Protein AF-A0A6I9YE43-F1 (afdb_monomer_lite)

Secondary structure (DSSP, 8-state):
--TTTTT-SSSHHHHHHHHHHHHHHHHHSTT---------------HHHHHHHHHHHHHHH-HHHHHHHHHHTGGGGG-

Radius of gyration: 16.35 Å; chains: 1; bounding box: 38×32×37 Å

Organism: NCBI:txid35019

pLDDT: mean 86.98, std 6.61, range [63.62, 94.12]

InterPro domains:
  IPR044294 Lipase-like [PTHR12482] (1-66)

Foldseek 3Di:
DPPVLVVDPPCSVVVVVVVCVVCVVQVPDPPHDDDDDDDDPPDPPDPVVVVVVVVVVVCVVDPVNVVVCCVPPVVVVVD

Structure (mmCIF, N/CA/C/O backbone):
data_AF-A0A6I9YE43-F1
#
_entry.id   AF-A0A6I9YE43-F1
#
loop_
_atom_site.group_PDB
_atom_site.id
_atom_site.type_symbol
_atom_site.label_atom_id
_atom_site.label_alt_id
_atom_site.label_comp_id
_atom_site.label_asym_id
_atom_site.label_entity_id
_atom_site.label_seq_id
_atom_site.pdbx_PDB_ins_code
_atom_site.Cartn_x
_atom_site.Cartn_y
_atom_site.Cartn_z
_atom_site.occupancy
_atom_site.B_iso_or_equiv
_atom_site.auth_seq_id
_atom_site.auth_comp_id
_atom_site.auth_asym_id
_atom_site.auth_atom_id
_atom_site.pdbx_PDB_model_num
ATOM 1 N N . MET A 1 1 ? 5.090 9.256 6.056 1.00 73.94 1 MET A N 1
ATOM 2 C CA . MET A 1 1 ? 4.620 9.345 4.654 1.00 73.94 1 MET A CA 1
ATOM 3 C C . MET A 1 1 ? 5.773 9.073 3.697 1.00 73.94 1 MET A C 1
ATOM 5 O O . MET A 1 1 ? 6.913 9.339 4.069 1.00 73.94 1 MET A O 1
ATOM 9 N N . CYS A 1 2 ? 5.503 8.507 2.515 1.00 82.62 2 CYS A N 1
ATOM 10 C CA . CYS A 1 2 ? 6.524 8.238 1.495 1.00 82.62 2 CYS A CA 1
ATOM 11 C C . CYS A 1 2 ? 7.164 9.556 1.028 1.00 82.62 2 CYS A C 1
ATOM 13 O O . CYS A 1 2 ? 6.473 10.423 0.500 1.00 82.62 2 CYS A O 1
ATOM 15 N N . LYS A 1 3 ? 8.480 9.724 1.232 1.00 87.94 3 LYS A N 1
ATOM 16 C CA . LYS A 1 3 ? 9.180 10.981 0.904 1.00 87.94 3 LYS A CA 1
ATOM 17 C C . LYS A 1 3 ? 9.187 11.279 -0.597 1.00 87.94 3 LYS A C 1
ATOM 19 O O . LYS A 1 3 ? 9.142 12.445 -0.969 1.00 87.94 3 LYS A O 1
ATOM 24 N N . SER A 1 4 ? 9.245 10.247 -1.439 1.00 86.75 4 SER A N 1
ATOM 25 C CA . SER A 1 4 ? 9.222 10.402 -2.898 1.00 86.75 4 SER A CA 1
ATOM 26 C C . SER A 1 4 ? 7.863 10.900 -3.385 1.00 86.75 4 SER A C 1
ATOM 28 O O . SER A 1 4 ? 7.817 11.838 -4.171 1.00 86.75 4 SER A O 1
ATOM 30 N N . ALA A 1 5 ? 6.769 10.361 -2.834 1.00 87.94 5 ALA A N 1
ATOM 31 C CA . ALA A 1 5 ? 5.413 10.790 -3.174 1.00 87.94 5 ALA A CA 1
ATOM 32 C C . ALA A 1 5 ? 5.157 12.268 -2.829 1.00 87.94 5 ALA A C 1
ATOM 34 O O . ALA A 1 5 ? 4.468 12.952 -3.568 1.00 87.94 5 ALA A O 1
ATOM 35 N N . LEU A 1 6 ? 5.764 12.793 -1.756 1.00 87.75 6 LEU A N 1
ATOM 36 C CA . LEU A 1 6 ? 5.644 14.216 -1.396 1.00 87.75 6 LEU A CA 1
ATOM 37 C C . LEU A 1 6 ? 6.293 15.168 -2.414 1.00 87.75 6 LEU A C 1
ATOM 39 O O . LEU A 1 6 ? 5.969 16.351 -2.435 1.00 87.75 6 LEU A O 1
ATOM 43 N N . LYS A 1 7 ? 7.250 14.679 -3.210 1.00 91.75 7 LYS A N 1
ATOM 44 C CA . LYS A 1 7 ? 7.949 15.475 -4.229 1.00 91.75 7 LYS A CA 1
ATOM 45 C C . LYS A 1 7 ? 7.326 15.327 -5.615 1.00 91.75 7 LYS A C 1
ATOM 47 O O . LYS A 1 7 ? 7.591 16.162 -6.478 1.00 91.75 7 LYS A O 1
ATOM 52 N N . ASP A 1 8 ? 6.538 14.279 -5.829 1.00 92.69 8 ASP A N 1
ATOM 53 C CA . ASP A 1 8 ? 5.863 14.034 -7.095 1.00 92.69 8 ASP A CA 1
ATOM 54 C C . ASP A 1 8 ? 4.582 14.871 -7.195 1.00 92.69 8 ASP A C 1
ATOM 56 O O . ASP A 1 8 ? 3.695 14.797 -6.347 1.00 92.69 8 ASP A O 1
ATOM 60 N N . ARG A 1 9 ? 4.486 15.673 -8.257 1.00 92.50 9 ARG A N 1
ATOM 61 C CA . ARG A 1 9 ? 3.328 16.532 -8.528 1.00 92.50 9 ARG A CA 1
ATOM 62 C C . ARG A 1 9 ? 2.203 15.812 -9.265 1.00 92.50 9 ARG A C 1
ATOM 64 O O . ARG A 1 9 ? 1.100 16.344 -9.297 1.00 92.50 9 ARG A O 1
ATOM 71 N N . HIS A 1 10 ? 2.475 14.660 -9.873 1.00 91.69 10 HIS A N 1
ATOM 72 C CA . HIS A 1 10 ? 1.509 13.954 -10.708 1.00 91.69 10 HIS A CA 1
ATOM 73 C C . HIS A 1 10 ? 0.820 12.829 -9.936 1.00 91.69 10 HIS A C 1
ATOM 75 O O . HIS A 1 10 ? -0.381 12.902 -9.695 1.00 91.69 10 HIS A O 1
ATOM 81 N N . THR A 1 11 ? 1.573 11.826 -9.471 1.00 90.88 11 THR A N 1
ATOM 82 C CA . THR A 1 11 ? 0.991 10.680 -8.744 1.00 90.88 11 THR A CA 1
ATOM 83 C C . THR A 1 11 ? 0.996 10.873 -7.225 1.00 90.88 11 THR A C 1
ATOM 85 O O . THR A 1 11 ? 0.231 10.231 -6.506 1.00 90.88 11 THR A O 1
ATOM 88 N N . GLY A 1 12 ? 1.802 11.812 -6.719 1.00 93.38 12 GLY A N 1
ATOM 89 C CA . GLY A 1 12 ? 1.892 12.151 -5.297 1.00 93.38 12 GLY A CA 1
ATOM 90 C C . GLY A 1 12 ? 0.566 12.567 -4.641 1.00 93.38 12 GLY A C 1
ATOM 91 O O . GLY A 1 12 ? 0.265 12.065 -3.550 1.00 93.38 12 GLY A O 1
ATOM 92 N N . PRO A 1 13 ? -0.258 13.429 -5.274 1.00 94.12 13 PRO A N 1
ATOM 93 C CA . PRO A 1 13 ? -1.592 13.754 -4.769 1.00 94.12 13 PRO A CA 1
ATOM 94 C C . PRO A 1 13 ? -2.501 12.523 -4.664 1.00 94.12 13 PRO A C 1
ATOM 96 O O . PRO A 1 13 ? -3.096 12.311 -3.610 1.00 94.12 13 PRO A O 1
ATOM 99 N N . VAL A 1 14 ? -2.518 11.664 -5.691 1.00 93.31 14 VAL A N 1
ATOM 100 C CA . VAL A 1 14 ? -3.313 10.420 -5.719 1.00 93.31 14 VAL A CA 1
ATOM 101 C C . VAL A 1 14 ? -2.880 9.466 -4.602 1.00 93.31 14 VAL A C 1
ATOM 103 O O . VAL A 1 14 ? -3.710 8.957 -3.852 1.00 93.31 14 VAL A O 1
ATOM 106 N N . TYR A 1 15 ? -1.570 9.272 -4.417 1.00 91.25 15 TYR A N 1
ATOM 107 C CA . TYR A 1 15 ? -1.034 8.477 -3.309 1.00 91.25 15 TYR A CA 1
ATOM 108 C C . TYR A 1 15 ? -1.455 9.040 -1.942 1.00 91.25 15 TYR A C 1
ATOM 110 O O . TYR A 1 15 ? -1.778 8.288 -1.020 1.00 91.25 15 TYR A O 1
ATOM 118 N N . THR A 1 16 ? -1.436 10.366 -1.794 1.00 91.94 16 THR A N 1
ATOM 119 C CA . THR A 1 16 ? -1.804 11.035 -0.541 1.00 91.94 16 THR A CA 1
ATOM 120 C C . THR A 1 16 ? -3.288 10.859 -0.237 1.00 91.94 16 THR A C 1
ATOM 122 O O . THR A 1 16 ? -3.631 10.518 0.893 1.00 91.94 16 THR A O 1
ATOM 125 N N . GLU A 1 17 ? -4.150 11.028 -1.238 1.00 93.12 17 GLU A N 1
ATOM 126 C CA . GLU A 1 17 ? -5.586 10.770 -1.134 1.00 93.12 17 GLU A CA 1
ATOM 127 C C . GLU A 1 17 ? -5.865 9.312 -0.747 1.00 93.12 17 GLU A C 1
ATOM 129 O O . GLU A 1 17 ? -6.568 9.065 0.232 1.00 93.12 17 GLU A O 1
ATOM 134 N N . MET A 1 18 ? -5.239 8.348 -1.431 1.00 91.06 18 MET A N 1
ATOM 135 C CA . MET A 1 18 ? -5.369 6.921 -1.122 1.00 91.06 18 MET A CA 1
ATOM 136 C C . MET A 1 18 ? -4.992 6.620 0.335 1.00 91.06 18 MET A C 1
ATOM 138 O O . MET A 1 18 ? -5.755 5.978 1.054 1.00 91.06 18 MET A O 1
ATOM 142 N N . ILE A 1 19 ? -3.832 7.096 0.802 1.00 90.50 19 ILE A N 1
ATOM 143 C CA . ILE A 1 19 ? -3.403 6.876 2.191 1.00 90.50 19 ILE A CA 1
ATOM 144 C C . ILE A 1 19 ? -4.361 7.538 3.182 1.00 90.50 19 ILE A C 1
ATOM 146 O O . ILE A 1 19 ? -4.668 6.938 4.211 1.00 90.50 19 ILE A O 1
ATOM 150 N N . ASN A 1 20 ? -4.839 8.748 2.890 1.00 90.62 20 ASN A N 1
ATOM 151 C CA . ASN A 1 20 ? -5.802 9.423 3.751 1.00 90.62 20 ASN A CA 1
ATOM 152 C C . ASN A 1 20 ? -7.101 8.624 3.855 1.00 90.62 20 ASN A C 1
ATOM 154 O O . ASN A 1 20 ? -7.542 8.375 4.972 1.00 90.62 20 ASN A O 1
ATOM 158 N N . ASN A 1 21 ? -7.653 8.148 2.737 1.00 89.56 21 ASN A N 1
ATOM 159 C CA . ASN A 1 21 ? -8.870 7.332 2.719 1.00 89.56 21 ASN A CA 1
ATOM 160 C C . ASN A 1 21 ? -8.712 6.010 3.489 1.00 89.56 21 ASN A C 1
ATOM 162 O O . ASN A 1 21 ? -9.667 5.544 4.104 1.00 89.56 21 ASN A O 1
ATOM 166 N N . LEU A 1 22 ? -7.509 5.428 3.511 1.00 86.88 22 LEU A N 1
ATOM 167 C CA . LEU A 1 22 ? -7.223 4.220 4.290 1.00 86.88 22 LEU A CA 1
ATOM 168 C C . LEU A 1 22 ? -7.058 4.497 5.791 1.00 86.88 22 LEU A C 1
ATOM 170 O O . LEU A 1 22 ? -7.511 3.709 6.617 1.00 86.88 22 LEU A O 1
ATOM 174 N N . LEU A 1 23 ? -6.377 5.584 6.164 1.00 88.88 23 LEU A N 1
ATOM 175 C CA . LEU A 1 23 ? -6.011 5.844 7.561 1.00 88.88 23 LEU A CA 1
ATOM 176 C C . LEU A 1 23 ? -7.069 6.634 8.333 1.00 88.88 23 LEU A C 1
ATOM 178 O O . LEU A 1 23 ? -7.194 6.427 9.538 1.00 88.88 23 LEU A O 1
ATOM 182 N N . GLN A 1 24 ? -7.825 7.522 7.679 1.00 89.75 24 GLN A N 1
ATOM 183 C CA . GLN A 1 24 ? -8.859 8.336 8.332 1.00 89.75 24 GLN A CA 1
ATOM 184 C C . GLN A 1 24 ? -9.868 7.498 9.132 1.00 89.75 24 GLN A C 1
ATOM 186 O O . GLN A 1 24 ? -10.068 7.820 10.304 1.00 89.75 24 GLN A O 1
ATOM 191 N N . PRO A 1 25 ? -10.457 6.415 8.582 1.00 89.19 25 PRO A N 1
ATOM 192 C CA . PRO A 1 25 ? -11.412 5.591 9.322 1.00 89.19 25 PRO A CA 1
ATOM 193 C C . PRO A 1 25 ? -10.790 4.931 10.554 1.00 89.19 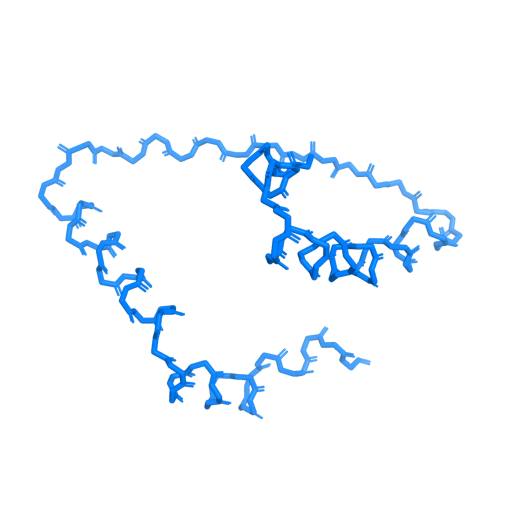25 PRO A C 1
ATOM 195 O O . PRO A 1 25 ? -11.429 4.831 11.597 1.00 89.19 25 PRO A O 1
ATOM 198 N N . VAL A 1 26 ? -9.522 4.522 10.450 1.00 86.81 26 VAL A N 1
ATOM 199 C CA . VAL A 1 26 ? -8.784 3.888 11.549 1.00 86.81 26 VAL A CA 1
ATOM 200 C C . VAL A 1 26 ? -8.503 4.897 12.662 1.00 86.81 26 VAL A C 1
ATOM 202 O O . VAL A 1 26 ? -8.722 4.602 13.829 1.00 86.81 26 VAL A O 1
ATOM 205 N N . VAL A 1 27 ? -8.061 6.107 12.310 1.00 89.06 27 VAL A N 1
ATOM 206 C CA . VAL A 1 27 ? -7.782 7.181 13.280 1.00 89.06 27 VAL A CA 1
ATOM 207 C C . VAL A 1 27 ? -9.065 7.718 13.922 1.00 89.06 27 VAL A C 1
ATOM 209 O O . VAL A 1 27 ? -9.048 8.106 15.085 1.00 89.06 27 VAL A O 1
ATOM 212 N N . GLY A 1 28 ? -10.172 7.750 13.177 1.00 88.31 28 GLY A N 1
ATOM 213 C CA . GLY A 1 28 ? -11.473 8.212 13.666 1.00 88.31 28 GLY A CA 1
ATOM 214 C C . GLY A 1 28 ? -12.237 7.189 14.513 1.00 88.31 28 GLY A C 1
ATOM 215 O O . GLY A 1 28 ? -13.250 7.544 15.116 1.00 88.31 28 GLY A O 1
ATOM 216 N N . ALA A 1 29 ? -11.785 5.933 14.570 1.00 91.75 29 ALA A N 1
ATOM 217 C CA . ALA A 1 29 ? -12.440 4.890 15.347 1.00 91.75 29 ALA A CA 1
ATOM 218 C C . ALA A 1 29 ? -12.299 5.146 16.857 1.00 91.75 29 ALA A C 1
ATOM 220 O O . ALA A 1 29 ? -11.208 5.407 17.372 1.00 91.75 29 ALA A O 1
ATOM 221 N N . LYS A 1 30 ? -13.419 5.047 17.583 1.00 92.19 30 LYS A N 1
ATOM 222 C CA . LYS A 1 30 ? -13.438 5.202 19.042 1.00 92.19 30 LYS A CA 1
ATOM 223 C C . LYS A 1 30 ? -12.562 4.125 19.691 1.00 92.19 30 LYS A C 1
ATOM 225 O O . LYS A 1 30 ? -12.584 2.975 19.263 1.00 92.19 30 LYS A O 1
ATOM 230 N N . ASP A 1 31 ? -11.795 4.519 20.705 1.00 89.56 31 ASP A N 1
ATOM 231 C CA . ASP A 1 31 ? -10.881 3.646 21.454 1.00 89.56 31 ASP A CA 1
ATOM 232 C C . ASP A 1 31 ? -9.767 2.997 20.596 1.00 89.56 31 ASP A C 1
ATOM 234 O O . ASP A 1 31 ? -9.177 1.986 20.978 1.00 89.56 31 ASP A O 1
ATOM 238 N N . CYS A 1 32 ? -9.423 3.589 19.443 1.00 89.06 32 CYS A N 1
ATOM 239 C CA . CYS A 1 32 ? -8.316 3.132 18.604 1.00 89.06 32 CYS A CA 1
ATOM 240 C C . CYS A 1 32 ? -6.994 3.829 18.962 1.00 89.06 32 CYS A C 1
ATOM 242 O O . CYS A 1 32 ? -6.902 5.055 18.987 1.00 89.06 32 CYS A O 1
ATOM 244 N N . THR A 1 33 ? -5.932 3.045 19.173 1.00 89.75 33 THR A N 1
ATOM 245 C CA . THR A 1 33 ? -4.551 3.551 19.215 1.00 89.75 33 THR A CA 1
ATOM 246 C C . THR A 1 33 ? -3.819 3.116 17.953 1.00 89.75 33 THR A C 1
ATOM 248 O O . THR A 1 33 ? -3.450 1.950 17.809 1.00 89.75 33 THR A O 1
ATOM 251 N N . LEU A 1 34 ? -3.582 4.051 17.032 1.00 86.62 34 LEU A N 1
ATOM 252 C CA . LEU A 1 34 ? -2.824 3.769 15.816 1.00 86.62 34 LEU A CA 1
ATOM 253 C C . LEU A 1 34 ? -1.315 3.855 16.086 1.00 86.62 34 LEU A C 1
ATOM 255 O O . LEU A 1 34 ? -0.783 4.929 16.365 1.00 86.62 34 LEU A O 1
ATOM 259 N N . ILE A 1 35 ? -0.612 2.731 15.935 1.00 89.62 35 ILE A N 1
ATOM 260 C CA . ILE A 1 35 ? 0.847 2.646 16.080 1.00 89.62 35 ILE A CA 1
ATOM 261 C C . ILE A 1 35 ? 1.474 2.348 14.720 1.00 89.62 35 ILE A C 1
ATOM 263 O O . ILE A 1 35 ? 1.102 1.398 14.032 1.00 89.62 35 ILE A O 1
ATOM 267 N N . ARG A 1 36 ? 2.470 3.146 14.326 1.00 85.56 36 ARG A N 1
ATOM 268 C CA . ARG A 1 36 ? 3.244 2.911 13.104 1.00 85.56 36 ARG A CA 1
ATOM 269 C C . ARG A 1 36 ? 4.553 2.202 13.434 1.00 85.56 36 ARG A C 1
ATOM 271 O O . ARG A 1 36 ? 5.473 2.821 13.961 1.00 85.56 36 ARG A O 1
ATOM 278 N N . HIS A 1 37 ? 4.685 0.954 13.000 1.00 86.50 37 HIS A N 1
ATOM 279 C CA . HIS A 1 37 ? 5.968 0.254 12.980 1.00 86.50 37 HIS A CA 1
ATOM 280 C C . HIS A 1 37 ? 6.637 0.397 11.610 1.00 86.50 37 HIS A C 1
ATOM 282 O O . HIS A 1 37 ? 5.986 0.280 10.572 1.00 86.50 37 HIS A O 1
ATOM 288 N N . ASN A 1 38 ? 7.946 0.651 11.594 1.00 80.56 38 ASN A N 1
ATOM 289 C CA . ASN A 1 38 ? 8.747 0.549 10.376 1.00 80.56 38 ASN A CA 1
ATOM 290 C C . ASN A 1 38 ? 9.564 -0.741 10.468 1.00 80.56 38 ASN A C 1
ATOM 292 O O . ASN A 1 38 ? 10.399 -0.875 11.360 1.00 80.56 38 ASN A O 1
ATOM 296 N N . VAL A 1 39 ? 9.317 -1.681 9.557 1.00 78.94 39 VAL A N 1
ATOM 297 C CA . VAL A 1 39 ? 10.070 -2.937 9.479 1.00 78.94 39 VAL A CA 1
ATOM 298 C C . VAL A 1 39 ? 11.098 -2.819 8.365 1.00 78.94 39 VAL A C 1
ATOM 300 O O . VAL A 1 39 ? 10.750 -2.673 7.192 1.00 78.94 39 VAL A O 1
ATOM 303 N N . PHE A 1 40 ? 12.374 -2.894 8.731 1.00 77.25 40 PHE A N 1
ATOM 304 C CA . PHE A 1 40 ? 13.469 -2.965 7.774 1.00 77.25 40 PHE A CA 1
ATOM 305 C C . PHE A 1 40 ? 13.819 -4.431 7.551 1.00 77.25 40 PHE A C 1
ATOM 307 O O . PHE A 1 40 ? 14.460 -5.066 8.383 1.00 77.25 40 PHE A O 1
ATOM 314 N N . HIS A 1 41 ? 13.384 -4.974 6.418 1.00 66.81 41 HIS A N 1
ATOM 315 C CA . HIS A 1 41 ? 13.802 -6.303 5.998 1.00 66.81 41 HIS A CA 1
ATOM 316 C C . HIS A 1 41 ? 15.244 -6.218 5.488 1.00 66.81 41 HIS A C 1
ATOM 318 O O . HIS A 1 41 ? 15.478 -5.855 4.334 1.00 66.81 41 HIS A O 1
ATOM 324 N N . ALA A 1 42 ? 16.212 -6.545 6.346 1.00 71.31 42 ALA A N 1
ATOM 325 C CA . ALA A 1 42 ? 17.602 -6.764 5.951 1.00 71.31 42 ALA A CA 1
ATOM 326 C C . ALA A 1 42 ? 17.730 -8.141 5.280 1.00 71.31 42 ALA A C 1
ATOM 328 O O . ALA A 1 42 ? 18.361 -9.056 5.806 1.00 71.31 42 ALA A O 1
ATOM 329 N N . LEU A 1 43 ? 17.054 -8.314 4.139 1.00 71.88 43 LEU A N 1
ATOM 330 C CA . LEU A 1 43 ? 17.184 -9.530 3.344 1.00 71.88 43 LEU A CA 1
ATOM 331 C C . LEU A 1 43 ? 18.663 -9.698 2.952 1.00 71.88 43 LEU A C 1
ATOM 333 O O . LEU A 1 43 ? 19.275 -8.716 2.519 1.00 71.88 43 LEU A O 1
ATOM 337 N N . PRO A 1 44 ? 19.241 -10.907 3.077 1.00 80.00 44 PRO A N 1
ATOM 338 C CA . PRO A 1 44 ? 20.605 -11.173 2.630 1.00 80.00 44 PRO A CA 1
ATOM 339 C C . PRO A 1 44 ? 20.773 -10.719 1.182 1.00 80.00 44 PRO A C 1
ATOM 341 O O . PRO A 1 44 ? 19.883 -10.977 0.375 1.00 80.00 44 PRO A O 1
ATOM 344 N N . ASN A 1 45 ? 21.872 -10.054 0.824 1.00 80.56 45 ASN A N 1
ATOM 345 C CA . ASN A 1 45 ? 22.089 -9.591 -0.551 1.00 80.56 45 ASN A CA 1
ATOM 346 C C . ASN A 1 45 ? 22.608 -10.739 -1.434 1.00 80.56 45 ASN A C 1
ATOM 348 O O . ASN A 1 45 ? 23.777 -10.792 -1.805 1.00 80.56 45 ASN A O 1
ATOM 352 N N . THR A 1 46 ? 21.736 -11.711 -1.687 1.00 88.81 46 THR A N 1
ATOM 353 C CA . THR A 1 46 ? 22.008 -12.901 -2.499 1.00 88.81 46 THR A CA 1
ATOM 354 C C . THR A 1 46 ? 21.323 -12.768 -3.855 1.00 88.81 46 THR A C 1
ATOM 356 O O . THR A 1 46 ? 20.364 -12.012 -4.008 1.00 88.81 46 THR A O 1
ATOM 359 N N . ALA A 1 47 ? 21.757 -13.546 -4.847 1.00 87.19 47 ALA A N 1
ATOM 360 C CA . ALA A 1 47 ? 21.088 -13.570 -6.148 1.00 87.19 47 ALA A CA 1
ATOM 361 C C . ALA A 1 47 ? 19.593 -13.930 -6.023 1.00 87.19 47 ALA A C 1
ATOM 363 O O . ALA A 1 47 ? 18.753 -13.288 -6.645 1.00 87.19 47 ALA A O 1
ATOM 364 N N . ASN A 1 48 ? 19.242 -14.884 -5.153 1.00 84.81 48 ASN A N 1
ATOM 365 C CA . ASN A 1 48 ? 17.855 -15.321 -4.957 1.00 84.81 48 ASN A CA 1
ATOM 366 C C . ASN A 1 48 ? 16.958 -14.212 -4.395 1.00 84.81 48 ASN A C 1
ATOM 368 O O . ASN A 1 48 ? 15.821 -14.058 -4.834 1.00 84.81 48 ASN A O 1
ATOM 372 N N . THR A 1 49 ? 17.456 -13.413 -3.449 1.00 84.69 49 THR A N 1
ATOM 373 C CA . THR A 1 49 ? 16.687 -12.292 -2.887 1.00 84.69 49 THR A CA 1
ATOM 374 C C . THR A 1 49 ? 16.563 -11.132 -3.874 1.00 84.69 49 THR A C 1
ATOM 376 O O . THR A 1 49 ? 15.530 -10.461 -3.888 1.00 84.69 49 THR A O 1
ATOM 379 N N . LEU A 1 50 ? 17.565 -10.920 -4.734 1.00 85.00 50 LEU A N 1
ATOM 380 C CA . LEU A 1 50 ? 17.500 -9.937 -5.815 1.00 85.00 50 LEU A CA 1
ATOM 381 C C . LEU A 1 50 ? 16.489 -10.352 -6.898 1.00 85.00 50 LEU A C 1
ATOM 383 O O . LEU A 1 50 ? 15.627 -9.553 -7.264 1.00 85.00 50 LEU A O 1
ATOM 387 N N . ILE A 1 51 ? 16.547 -11.608 -7.354 1.00 85.88 51 ILE A N 1
ATOM 388 C CA . ILE A 1 51 ? 15.613 -12.176 -8.340 1.00 85.88 51 ILE A CA 1
ATOM 389 C C . ILE A 1 51 ? 14.190 -12.185 -7.779 1.00 85.88 51 ILE A C 1
ATOM 391 O O . ILE A 1 51 ? 13.268 -11.728 -8.448 1.00 85.88 51 ILE A O 1
ATOM 395 N N . GLY A 1 52 ? 14.011 -12.636 -6.533 1.00 86.06 52 GLY A N 1
ATOM 396 C CA . GLY A 1 52 ? 12.709 -12.642 -5.867 1.00 86.06 52 GLY A CA 1
ATOM 397 C C . GLY A 1 52 ? 12.100 -11.241 -5.782 1.00 86.06 52 GLY A C 1
ATOM 398 O O . GLY A 1 52 ? 10.931 -11.056 -6.110 1.00 86.06 52 GLY A O 1
ATOM 399 N N . ARG A 1 53 ? 12.902 -10.222 -5.439 1.00 85.19 53 ARG A N 1
ATOM 400 C CA . ARG A 1 53 ? 12.454 -8.821 -5.463 1.00 85.19 53 ARG A CA 1
ATOM 401 C C . ARG A 1 53 ? 12.042 -8.363 -6.858 1.00 85.19 53 ARG A C 1
ATOM 403 O O . ARG A 1 53 ? 10.979 -7.766 -6.986 1.00 85.19 53 ARG A O 1
ATOM 410 N N . ALA A 1 54 ? 12.854 -8.630 -7.880 1.00 87.31 54 ALA A N 1
ATOM 411 C CA . ALA A 1 54 ? 12.538 -8.240 -9.253 1.00 87.31 54 ALA A CA 1
ATOM 412 C C . ALA A 1 54 ? 11.246 -8.908 -9.749 1.00 87.31 54 ALA A C 1
ATOM 414 O O . ALA A 1 54 ? 10.391 -8.234 -10.316 1.00 87.31 54 ALA A O 1
ATOM 415 N N . ALA A 1 55 ? 11.065 -10.199 -9.460 1.00 89.88 55 ALA A N 1
ATOM 416 C CA . ALA A 1 55 ? 9.850 -10.933 -9.791 1.00 89.88 55 ALA A CA 1
ATOM 417 C C . ALA A 1 55 ? 8.621 -10.352 -9.078 1.00 89.88 55 ALA A C 1
ATOM 419 O O . ALA A 1 55 ? 7.600 -10.119 -9.716 1.00 89.88 55 ALA A O 1
ATOM 420 N N . HIS A 1 56 ? 8.720 -10.052 -7.778 1.00 87.31 56 HIS A N 1
ATOM 421 C CA . HIS A 1 56 ? 7.619 -9.430 -7.035 1.00 87.31 56 HIS A CA 1
ATOM 422 C C . HIS A 1 56 ? 7.255 -8.051 -7.599 1.00 87.31 56 HIS A C 1
ATOM 424 O O . HIS A 1 56 ? 6.075 -7.745 -7.734 1.00 87.31 56 HIS A O 1
ATOM 430 N N . ILE A 1 57 ? 8.249 -7.227 -7.947 1.00 87.38 57 ILE A N 1
ATOM 431 C CA . ILE A 1 57 ? 8.011 -5.917 -8.567 1.00 87.38 57 ILE A CA 1
ATOM 432 C C . ILE A 1 57 ? 7.316 -6.091 -9.921 1.00 87.38 57 ILE A C 1
ATOM 434 O O . ILE A 1 57 ? 6.310 -5.437 -10.155 1.00 87.38 57 ILE A O 1
ATOM 438 N N . ALA A 1 58 ? 7.787 -7.010 -10.768 1.00 88.75 58 ALA A N 1
ATOM 439 C CA . ALA A 1 58 ? 7.177 -7.275 -12.072 1.00 88.75 58 ALA A CA 1
ATOM 440 C C . ALA A 1 58 ? 5.726 -7.775 -11.959 1.00 88.75 58 ALA A C 1
ATOM 442 O O . ALA A 1 58 ? 4.877 -7.410 -12.765 1.00 88.75 58 ALA A O 1
ATOM 443 N N . VAL A 1 59 ? 5.423 -8.580 -10.938 1.00 88.44 59 VAL A N 1
ATOM 444 C CA . VAL A 1 59 ? 4.049 -9.015 -10.647 1.00 88.44 59 VAL A CA 1
ATOM 445 C C . VAL A 1 59 ? 3.170 -7.828 -10.243 1.00 88.44 59 VAL A C 1
ATOM 447 O O . VAL A 1 59 ? 2.037 -7.731 -10.705 1.00 88.44 59 VAL A O 1
ATOM 450 N N . LEU A 1 60 ? 3.684 -6.913 -9.416 1.00 87.19 60 LEU A N 1
ATOM 451 C CA . LEU A 1 60 ? 2.960 -5.704 -9.006 1.00 87.19 60 LEU A CA 1
ATOM 452 C C . LEU A 1 60 ? 2.826 -4.661 -10.125 1.00 87.19 60 LEU A C 1
ATOM 454 O O . LEU A 1 60 ? 1.948 -3.814 -10.036 1.00 87.19 60 LEU A O 1
ATOM 458 N N . ASP A 1 61 ? 3.668 -4.719 -11.153 1.00 90.81 61 ASP A N 1
ATOM 459 C CA . ASP A 1 61 ? 3.588 -3.859 -12.342 1.00 90.81 61 ASP A CA 1
ATOM 460 C C . ASP A 1 61 ? 2.593 -4.401 -13.388 1.00 90.81 61 ASP A C 1
ATOM 462 O O . ASP A 1 61 ? 2.216 -3.718 -14.336 1.00 90.81 61 ASP A O 1
ATOM 466 N N . SER A 1 62 ? 2.130 -5.646 -13.226 1.00 93.69 62 SER A N 1
ATOM 467 C CA . SER A 1 62 ? 1.181 -6.271 -14.145 1.00 93.69 62 SER A CA 1
ATOM 468 C C . SER A 1 62 ? -0.260 -5.870 -13.824 1.00 93.69 62 SER A C 1
ATOM 470 O O . SER A 1 62 ? -0.871 -6.388 -12.888 1.00 93.69 62 SER A O 1
ATOM 472 N N . GLU A 1 63 ? -0.844 -5.009 -14.662 1.00 92.31 63 GLU A N 1
ATOM 473 C CA . GLU A 1 63 ? -2.249 -4.586 -14.540 1.00 92.31 63 GLU A CA 1
ATOM 474 C C . GLU A 1 63 ? -3.221 -5.774 -14.511 1.00 92.31 63 GLU A C 1
ATOM 476 O O . GLU A 1 63 ? -4.094 -5.836 -13.648 1.00 92.31 63 GLU A O 1
ATOM 481 N N . LEU A 1 64 ? -3.025 -6.765 -15.391 1.00 94.12 64 LEU A N 1
ATOM 482 C CA . LEU A 1 64 ? -3.855 -7.974 -15.438 1.00 94.12 64 LEU A CA 1
ATOM 483 C C . LEU A 1 64 ? -3.785 -8.765 -14.125 1.00 94.12 64 LEU A C 1
ATOM 485 O O . LEU A 1 64 ? -4.804 -9.263 -13.641 1.00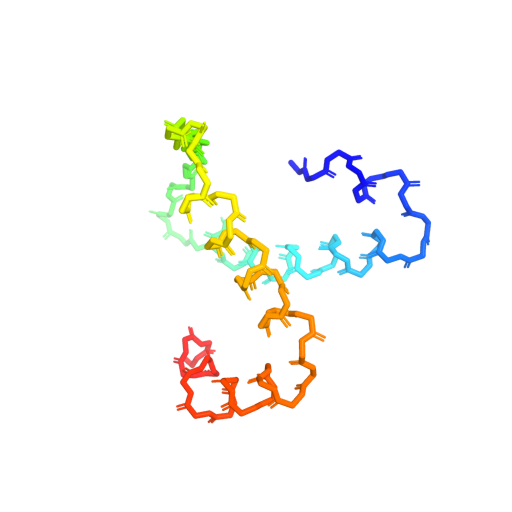 94.12 64 LEU A O 1
ATOM 489 N N . PHE A 1 65 ? -2.587 -8.903 -13.547 1.00 93.19 65 PHE A N 1
ATOM 490 C CA . PHE A 1 65 ? -2.434 -9.582 -12.266 1.00 93.19 65 PHE A CA 1
ATOM 491 C C . PHE A 1 65 ? -3.157 -8.816 -11.159 1.00 93.19 65 PHE A C 1
ATOM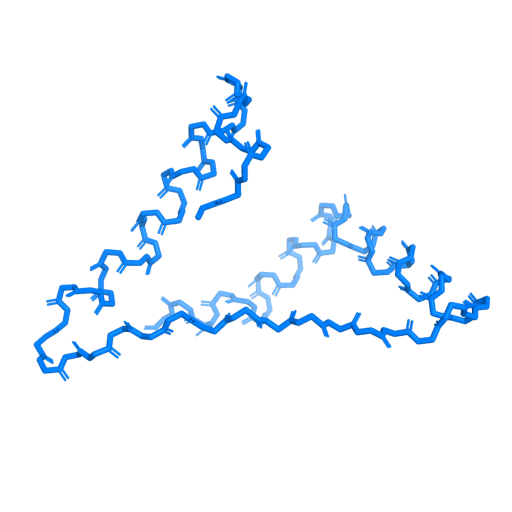 493 O O . PHE A 1 65 ? -3.926 -9.421 -10.409 1.00 93.19 65 PHE A O 1
ATOM 500 N N . LEU A 1 66 ? -2.943 -7.499 -11.075 1.00 92.06 66 LEU A N 1
ATOM 501 C CA . LEU A 1 66 ? -3.588 -6.650 -10.076 1.00 92.06 66 LEU A CA 1
ATOM 502 C C . LEU A 1 66 ? -5.113 -6.717 -10.185 1.00 92.06 66 LEU A C 1
ATOM 504 O O . LEU A 1 66 ? -5.785 -6.907 -9.173 1.00 92.06 66 LEU A O 1
ATOM 508 N N . GLU A 1 67 ? -5.661 -6.641 -11.399 1.00 93.62 67 GLU A N 1
ATOM 509 C CA . GLU A 1 67 ? -7.099 -6.741 -11.647 1.00 93.62 67 GLU A CA 1
ATOM 510 C C . GLU A 1 67 ? -7.666 -8.064 -11.112 1.00 93.62 67 GLU A C 1
ATOM 512 O O . GLU A 1 67 ? -8.615 -8.073 -10.322 1.00 93.62 67 GLU A O 1
ATOM 517 N N . LYS A 1 68 ? -7.053 -9.198 -11.479 1.00 93.81 68 LYS A N 1
ATOM 518 C CA . LYS A 1 68 ? -7.492 -10.520 -11.005 1.00 93.81 68 LYS A CA 1
ATOM 519 C C . LYS A 1 68 ? -7.332 -10.667 -9.497 1.00 93.81 68 LYS A C 1
ATOM 521 O O . LYS A 1 68 ? -8.228 -11.203 -8.845 1.00 93.81 68 LYS A O 1
ATOM 526 N N . PHE A 1 69 ? -6.229 -10.178 -8.937 1.00 91.44 69 PHE A N 1
ATOM 527 C CA . PHE A 1 69 ? -5.980 -10.219 -7.503 1.00 91.44 69 PHE A CA 1
ATOM 528 C C . PHE A 1 69 ? -7.054 -9.454 -6.725 1.00 91.44 69 PHE A C 1
ATOM 530 O O . PHE A 1 69 ? -7.624 -10.003 -5.778 1.00 91.44 69 PHE A O 1
ATOM 537 N N . PHE A 1 70 ? -7.369 -8.220 -7.128 1.00 90.69 70 PHE A N 1
ATOM 538 C CA . PHE A 1 70 ? -8.395 -7.425 -6.462 1.00 90.69 70 PHE A CA 1
ATOM 539 C C . PHE A 1 70 ? -9.770 -8.085 -6.570 1.00 90.69 70 PHE A C 1
ATOM 541 O O . PHE A 1 70 ? -10.425 -8.264 -5.544 1.00 90.69 70 PHE A O 1
ATOM 548 N N . LEU A 1 71 ? -10.175 -8.524 -7.765 1.00 92.19 71 LEU A N 1
ATOM 549 C CA . LEU A 1 71 ? -11.486 -9.146 -7.977 1.00 92.19 71 LEU A CA 1
ATOM 550 C C . LEU A 1 71 ? -11.694 -10.428 -7.159 1.00 92.19 71 LEU A C 1
ATOM 552 O O . LEU A 1 71 ? -12.795 -10.659 -6.662 1.00 92.19 71 LEU A O 1
ATOM 556 N N . VAL A 1 72 ? -10.662 -11.264 -7.023 1.00 93.88 72 VAL A N 1
ATOM 557 C CA . VAL A 1 72 ? -10.793 -12.585 -6.385 1.00 93.88 72 VAL A CA 1
ATOM 558 C C . VAL A 1 72 ? -10.545 -12.532 -4.876 1.00 93.88 72 VAL A C 1
ATOM 560 O O . VAL A 1 72 ? -11.255 -13.188 -4.114 1.00 93.88 72 VAL A O 1
ATOM 563 N N . ALA A 1 73 ? -9.547 -11.769 -4.429 1.00 89.56 73 ALA A N 1
ATOM 564 C CA . ALA A 1 73 ? -9.089 -11.792 -3.041 1.00 89.56 73 ALA A CA 1
ATOM 565 C C . ALA A 1 73 ? -9.047 -10.400 -2.405 1.00 89.56 73 ALA A C 1
ATOM 567 O O . ALA A 1 73 ? -9.602 -10.205 -1.324 1.00 89.56 73 ALA A O 1
ATOM 568 N N . GLY A 1 74 ? -8.411 -9.431 -3.068 1.00 84.38 74 GLY A N 1
ATOM 569 C CA . GLY A 1 74 ? -8.073 -8.139 -2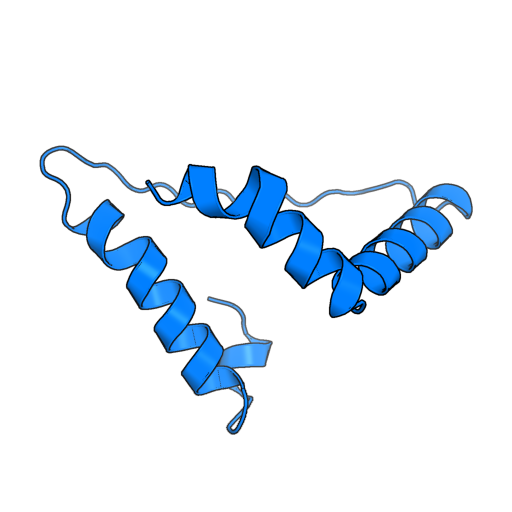.470 1.00 84.38 74 GLY A CA 1
ATOM 570 C C . GLY A 1 74 ? -9.287 -7.325 -2.022 1.00 84.38 74 GLY A C 1
ATOM 571 O O . GLY A 1 74 ? -9.266 -6.752 -0.937 1.00 84.38 74 GLY A O 1
ATOM 572 N N . LEU A 1 75 ? -10.373 -7.315 -2.802 1.00 84.75 75 LEU A N 1
ATOM 573 C CA . LEU A 1 75 ? -11.569 -6.531 -2.475 1.00 84.75 75 LEU A CA 1
ATOM 574 C C . LEU A 1 75 ? -12.297 -7.022 -1.2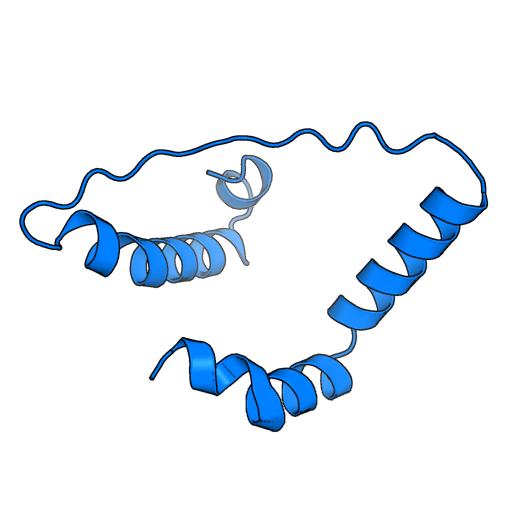19 1.00 84.75 75 LEU A C 1
ATOM 576 O O . LEU A 1 75 ? -12.949 -6.225 -0.551 1.00 84.75 75 LEU A O 1
ATOM 580 N N . ASN A 1 76 ? -12.169 -8.301 -0.852 1.00 81.19 76 ASN A N 1
ATOM 581 C CA . ASN A 1 76 ? -12.784 -8.816 0.375 1.00 81.19 76 ASN A CA 1
ATOM 582 C C . ASN A 1 76 ? -12.158 -8.224 1.645 1.00 81.19 76 ASN A C 1
ATOM 584 O O . ASN A 1 76 ? -12.794 -8.263 2.689 1.00 81.19 76 ASN A O 1
ATOM 588 N N . TYR A 1 77 ? -10.949 -7.660 1.563 1.00 71.50 77 TYR A N 1
ATOM 589 C CA . TYR A 1 77 ? -10.305 -6.982 2.689 1.00 71.50 77 TYR A CA 1
ATOM 590 C C . TYR A 1 77 ? -10.948 -5.622 3.017 1.00 71.50 77 TYR A C 1
ATOM 592 O O . TYR A 1 77 ? -10.746 -5.094 4.106 1.00 71.50 77 TYR A O 1
ATOM 600 N N . PHE A 1 78 ? -11.706 -5.047 2.078 1.00 68.81 78 PHE A N 1
ATOM 601 C CA . PHE A 1 78 ? -12.347 -3.734 2.218 1.00 68.81 78 PHE A CA 1
ATOM 602 C C . PHE A 1 78 ? -13.86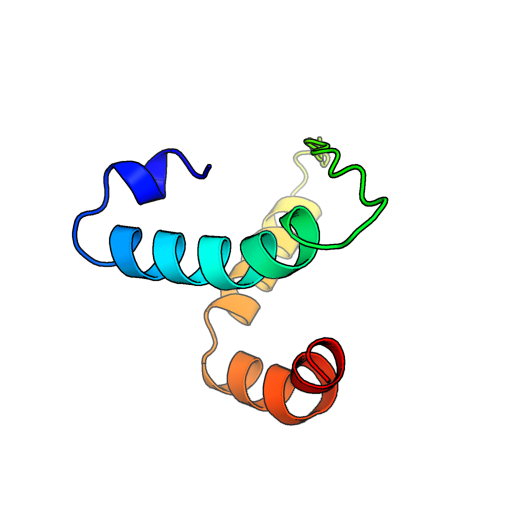7 -3.812 2.436 1.00 68.81 78 PHE A C 1
ATOM 604 O O . PHE A 1 78 ? -14.536 -2.780 2.389 1.00 68.81 78 PHE A O 1
ATOM 611 N N . LYS A 1 79 ? -14.412 -5.020 2.624 1.00 63.62 79 LYS A N 1
ATOM 612 C CA . LYS A 1 79 ? -15.804 -5.248 3.040 1.00 63.62 79 LYS A CA 1
ATOM 613 C C . LYS A 1 79 ? -15.911 -5.205 4.558 1.00 63.62 79 LYS A C 1
ATOM 615 O O . LYS A 1 79 ? -16.957 -4.717 5.032 1.00 63.62 79 LYS A O 1
#

Sequence (79 aa):
MCKSALKDRHTGPVYTEMINNLLQPVVGAKDCTLIRHNVFHALPNTANTLIGRAAHIAVLDSELFLEKFFLVAGLNYFK